Protein AF-A0A2V7ULW3-F1 (afdb_monomer)

pLDDT: mean 81.67, std 18.49, range [34.75, 97.94]

Structure (mmCIF, N/CA/C/O backbone):
data_AF-A0A2V7ULW3-F1
#
_entry.id   AF-A0A2V7ULW3-F1
#
loop_
_atom_site.group_PDB
_atom_site.id
_atom_site.type_symbol
_atom_site.label_atom_id
_atom_site.label_alt_id
_atom_site.label_comp_id
_atom_site.label_asym_id
_atom_site.label_entity_id
_atom_site.label_seq_id
_atom_site.pdbx_PDB_ins_code
_atom_site.Cartn_x
_atom_site.Cartn_y
_atom_site.Cartn_z
_atom_site.occupancy
_atom_site.B_iso_or_equiv
_atom_site.auth_seq_id
_atom_site.auth_comp_id
_atom_site.auth_asym_id
_atom_site.auth_atom_id
_atom_site.pdbx_PDB_model_num
ATOM 1 N N . MET A 1 1 ? 30.495 11.485 -39.892 1.00 35.38 1 MET A N 1
ATOM 2 C CA . MET A 1 1 ? 29.962 12.690 -39.213 1.00 35.38 1 MET A CA 1
ATOM 3 C C . MET A 1 1 ? 28.608 12.984 -39.835 1.00 35.38 1 MET A C 1
ATOM 5 O O . MET A 1 1 ? 28.563 13.055 -41.046 1.00 35.38 1 MET A O 1
ATOM 9 N N . SER A 1 2 ? 27.476 13.102 -39.162 1.00 36.12 2 SER A N 1
ATOM 10 C CA . SER A 1 2 ? 27.149 13.141 -37.744 1.00 36.12 2 SER A CA 1
ATOM 11 C C . SER A 1 2 ? 25.715 12.620 -37.622 1.00 36.12 2 SER A C 1
ATOM 13 O O . SER A 1 2 ? 24.861 12.928 -38.451 1.00 36.12 2 SER A O 1
ATOM 15 N N . THR A 1 3 ? 25.485 11.793 -36.616 1.00 40.97 3 THR A N 1
ATOM 16 C CA . THR A 1 3 ? 24.197 11.246 -36.201 1.00 40.97 3 THR A CA 1
ATOM 17 C C . THR A 1 3 ? 23.314 12.329 -35.588 1.00 40.97 3 THR A C 1
ATOM 19 O O . THR A 1 3 ? 23.699 12.928 -34.588 1.00 40.97 3 THR A O 1
ATOM 22 N N . ALA A 1 4 ? 22.100 12.501 -36.107 1.00 35.12 4 ALA A N 1
ATOM 23 C CA . ALA A 1 4 ? 20.999 13.127 -35.380 1.00 35.12 4 ALA A CA 1
ATOM 24 C C . ALA A 1 4 ? 19.832 12.133 -35.362 1.00 35.12 4 ALA A C 1
ATOM 26 O O . ALA A 1 4 ? 19.045 12.046 -36.301 1.00 35.12 4 ALA A O 1
ATOM 27 N N . LYS A 1 5 ? 19.775 11.312 -34.308 1.00 38.06 5 LYS A N 1
ATOM 28 C CA . LYS A 1 5 ? 18.618 10.464 -34.027 1.00 38.06 5 LYS A CA 1
ATOM 29 C C . LYS A 1 5 ? 17.584 11.366 -33.362 1.00 38.06 5 LYS A C 1
ATOM 31 O O . LYS A 1 5 ? 17.774 11.776 -32.220 1.00 38.06 5 LYS A O 1
ATOM 36 N N . ALA A 1 6 ? 16.545 11.722 -34.110 1.00 36.00 6 ALA A N 1
ATOM 37 C CA . ALA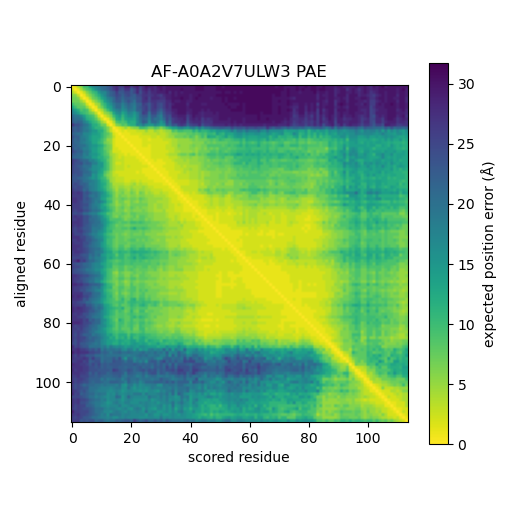 A 1 6 ? 15.377 12.390 -33.564 1.00 36.00 6 ALA A CA 1
ATOM 38 C C . ALA A 1 6 ? 14.790 11.505 -32.457 1.00 36.00 6 ALA A C 1
ATOM 40 O O . ALA A 1 6 ? 14.495 10.328 -32.673 1.00 36.00 6 ALA A O 1
ATOM 41 N N . ILE A 1 7 ? 14.698 12.064 -31.255 1.00 43.03 7 ILE A N 1
ATOM 42 C CA . ILE A 1 7 ? 13.912 11.497 -30.169 1.00 43.03 7 ILE A CA 1
ATOM 43 C C . ILE A 1 7 ? 12.446 11.741 -30.522 1.00 43.03 7 ILE A C 1
ATOM 45 O O . ILE A 1 7 ? 11.968 12.871 -30.497 1.00 43.03 7 ILE A O 1
ATOM 49 N N . ASP A 1 8 ? 11.772 10.683 -30.961 1.00 41.25 8 ASP A N 1
ATOM 50 C CA . ASP A 1 8 ? 10.362 10.730 -31.319 1.00 41.25 8 ASP A CA 1
ATOM 51 C C . ASP A 1 8 ? 9.517 10.956 -30.059 1.00 41.25 8 ASP A C 1
ATOM 53 O O . ASP A 1 8 ? 9.495 10.149 -29.123 1.00 41.25 8 ASP A O 1
ATOM 57 N N . ALA A 1 9 ? 8.872 12.117 -30.030 1.00 43.62 9 ALA A N 1
ATOM 58 C CA . ALA A 1 9 ? 7.889 12.511 -29.046 1.00 43.62 9 ALA A CA 1
ATOM 59 C C . ALA A 1 9 ? 6.574 11.785 -29.363 1.00 43.62 9 ALA A C 1
ATOM 61 O O . ALA A 1 9 ? 5.799 12.237 -30.198 1.00 43.62 9 ALA A O 1
ATOM 62 N N . GLY A 1 10 ? 6.317 10.655 -28.698 1.00 34.75 10 GLY A N 1
ATOM 63 C CA . GLY A 1 10 ? 5.140 9.845 -29.025 1.00 34.75 10 GLY A CA 1
ATOM 64 C C . GLY A 1 10 ? 4.814 8.729 -28.038 1.00 34.75 10 GLY A C 1
ATOM 65 O O . GLY A 1 10 ? 4.530 7.610 -28.449 1.00 34.75 10 GLY A O 1
ATOM 66 N N . VAL A 1 11 ? 4.833 8.984 -26.724 1.00 48.16 11 VAL A N 1
ATOM 67 C CA . VAL A 1 11 ? 4.205 8.048 -25.768 1.00 48.16 11 VAL A CA 1
ATOM 68 C C . VAL A 1 11 ? 2.712 8.364 -25.694 1.00 48.16 11 VAL A C 1
ATOM 70 O O . VAL A 1 11 ? 2.211 8.930 -24.727 1.00 48.16 11 VAL A O 1
ATOM 73 N N . THR A 1 12 ? 1.995 8.024 -26.760 1.00 52.31 12 THR A N 1
ATOM 74 C CA . THR A 1 12 ? 0.533 8.073 -26.816 1.00 52.31 12 THR A CA 1
ATOM 75 C C . THR A 1 12 ? 0.020 6.635 -26.727 1.00 52.31 12 THR A C 1
ATOM 77 O O . THR A 1 12 ? 0.381 5.806 -27.554 1.00 52.31 12 THR A O 1
ATOM 80 N N . ALA A 1 13 ? -0.736 6.332 -25.663 1.00 53.91 13 ALA A N 1
ATOM 81 C CA . ALA A 1 13 ? -1.482 5.092 -25.392 1.00 53.91 13 ALA A CA 1
ATOM 82 C C . ALA A 1 13 ? -0.969 3.809 -26.094 1.00 53.91 13 ALA A C 1
ATOM 84 O O . ALA A 1 13 ? -1.510 3.369 -27.108 1.00 53.91 13 ALA A O 1
ATOM 85 N N . ARG A 1 14 ? 0.058 3.164 -25.526 1.00 60.41 14 ARG A N 1
ATOM 86 C CA . ARG A 1 14 ? 0.519 1.845 -25.986 1.00 60.41 14 ARG A CA 1
ATOM 87 C C . ARG A 1 14 ? -0.515 0.773 -25.617 1.00 60.41 14 ARG A C 1
ATOM 89 O O . ARG A 1 14 ? -0.636 0.409 -24.453 1.00 60.41 14 ARG A O 1
ATOM 96 N N . GLY A 1 15 ? -1.278 0.306 -26.608 1.00 78.00 15 GLY A N 1
ATOM 97 C CA . GLY A 1 15 ? -2.195 -0.833 -26.472 1.00 78.00 15 GLY A CA 1
ATOM 98 C C . GLY A 1 15 ? -1.461 -2.154 -26.201 1.00 78.00 15 GLY A C 1
ATOM 99 O O . GLY A 1 15 ? -0.236 -2.209 -26.288 1.00 78.00 15 GLY A O 1
ATOM 100 N N . ILE A 1 16 ? -2.213 -3.225 -25.911 1.00 84.38 16 ILE A N 1
ATOM 101 C CA . ILE A 1 16 ? -1.682 -4.549 -25.511 1.00 84.38 16 ILE A CA 1
ATOM 102 C C . ILE A 1 16 ? -0.558 -5.039 -26.438 1.00 84.38 16 ILE A C 1
ATOM 104 O O . ILE A 1 16 ? 0.484 -5.458 -25.952 1.00 84.38 16 ILE A O 1
ATOM 108 N N . LYS A 1 17 ? -0.697 -4.865 -27.757 1.00 88.38 17 LYS A N 1
ATOM 109 C CA . LYS A 1 17 ? 0.323 -5.262 -28.741 1.00 88.38 17 LYS A CA 1
ATOM 110 C C . LYS A 1 17 ? 1.700 -4.632 -28.496 1.00 88.38 17 LYS A C 1
ATOM 112 O O . LYS A 1 17 ? 2.723 -5.286 -28.620 1.00 88.38 17 LYS A O 1
ATOM 117 N N . ALA A 1 18 ? 1.738 -3.361 -28.104 1.00 93.00 18 ALA A N 1
ATOM 118 C CA . ALA A 1 18 ? 3.002 -2.689 -27.822 1.00 93.00 18 ALA A CA 1
ATOM 119 C C . ALA A 1 18 ? 3.646 -3.186 -26.516 1.00 93.00 18 ALA A C 1
ATOM 121 O O . ALA A 1 18 ? 4.853 -3.054 -26.344 1.00 93.00 18 ALA A O 1
ATOM 122 N N . ILE A 1 19 ? 2.849 -3.735 -25.596 1.00 90.94 19 ILE A N 1
ATOM 123 C CA . ILE A 1 19 ? 3.341 -4.412 -24.393 1.00 90.94 19 ILE A CA 1
ATOM 124 C C . ILE A 1 19 ? 3.889 -5.792 -24.777 1.00 90.94 19 ILE A C 1
ATOM 126 O O . ILE A 1 19 ? 4.981 -6.144 -24.346 1.00 90.94 19 ILE A O 1
ATOM 130 N N . GLU A 1 20 ? 3.187 -6.536 -25.635 1.00 92.81 20 GLU A N 1
ATOM 131 C CA . GLU A 1 20 ? 3.653 -7.825 -26.166 1.00 92.81 20 GLU A CA 1
ATOM 132 C C . GLU A 1 20 ? 4.992 -7.690 -26.901 1.00 92.81 20 GLU A C 1
ATOM 134 O O . GLU A 1 20 ? 5.916 -8.450 -26.621 1.00 92.81 20 GLU A O 1
ATOM 139 N N . ASP A 1 21 ? 5.141 -6.676 -27.759 1.00 93.94 21 ASP A N 1
ATOM 140 C CA . ASP A 1 21 ? 6.390 -6.405 -28.484 1.00 93.94 21 ASP A CA 1
ATOM 141 C C . ASP A 1 21 ? 7.565 -6.098 -27.532 1.00 93.94 21 ASP A C 1
ATOM 143 O O . ASP A 1 21 ? 8.706 -6.470 -27.809 1.00 93.94 21 ASP A O 1
ATOM 147 N N . LEU A 1 22 ? 7.301 -5.431 -26.400 1.00 95.19 22 LEU A N 1
ATOM 148 C CA . LEU A 1 22 ? 8.316 -5.137 -25.379 1.00 95.19 22 LEU A CA 1
ATOM 149 C C . LEU A 1 22 ? 8.710 -6.373 -24.566 1.00 95.19 22 LEU A C 1
ATOM 151 O O . LEU A 1 22 ? 9.870 -6.500 -24.180 1.00 95.19 22 LEU A O 1
ATOM 155 N N . LEU A 1 23 ? 7.747 -7.249 -24.278 1.00 93.44 23 LEU A N 1
ATOM 156 C CA . LEU A 1 23 ? 7.956 -8.455 -23.476 1.00 93.44 23 LEU A CA 1
ATOM 157 C C . LEU A 1 23 ? 8.501 -9.626 -24.307 1.00 93.44 23 LE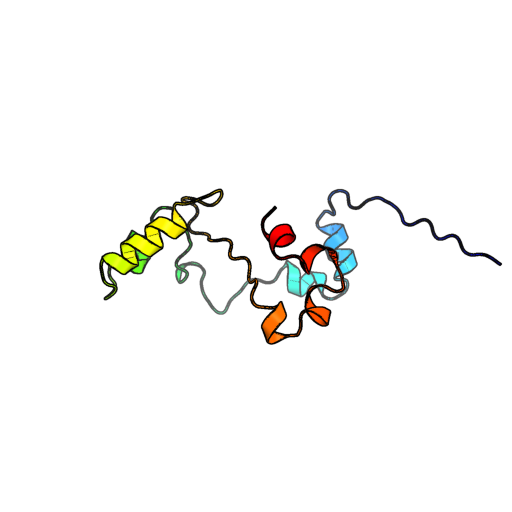U A C 1
ATOM 159 O O . LEU A 1 23 ? 9.109 -10.542 -23.755 1.00 93.44 23 LEU A O 1
ATOM 163 N N . GLY A 1 24 ? 8.309 -9.610 -25.628 1.00 94.62 24 GLY A N 1
ATOM 164 C CA . GLY A 1 24 ? 8.838 -10.615 -26.543 1.00 94.62 24 GLY A CA 1
ATOM 165 C C . GLY A 1 24 ? 8.428 -12.034 -26.146 1.00 94.62 24 GLY A C 1
ATOM 166 O O . GLY A 1 24 ? 7.243 -12.351 -26.052 1.00 94.62 24 GLY A O 1
ATOM 167 N N . ALA A 1 25 ? 9.415 -12.898 -25.900 1.00 95.25 25 ALA A N 1
ATOM 168 C CA . ALA A 1 25 ? 9.178 -14.295 -25.535 1.00 95.25 25 ALA A CA 1
ATOM 169 C C . ALA A 1 25 ? 8.436 -14.464 -24.193 1.00 95.25 25 ALA A C 1
ATOM 171 O O . ALA A 1 25 ? 7.725 -15.454 -24.015 1.00 95.25 25 ALA A O 1
ATOM 172 N N . ASP A 1 26 ? 8.542 -13.488 -23.287 1.00 95.19 26 ASP A N 1
ATOM 173 C CA . ASP A 1 26 ? 7.911 -13.539 -21.965 1.00 95.19 26 ASP A CA 1
ATOM 174 C C . ASP A 1 26 ? 6.463 -13.029 -21.977 1.00 95.19 26 ASP A C 1
ATOM 176 O O . ASP A 1 26 ? 5.745 -13.178 -20.987 1.00 95.19 26 ASP A O 1
ATOM 180 N N . ALA A 1 27 ? 6.001 -12.451 -23.094 1.00 94.75 27 ALA A N 1
ATOM 181 C CA . ALA A 1 27 ? 4.682 -11.830 -23.189 1.00 94.75 27 ALA A CA 1
ATOM 182 C C . ALA A 1 27 ? 3.566 -12.797 -22.780 1.00 94.75 27 ALA A C 1
ATOM 184 O O . ALA A 1 27 ? 2.746 -12.490 -21.918 1.00 94.75 27 ALA A O 1
ATOM 185 N N . ARG A 1 28 ? 3.573 -13.998 -23.357 1.00 91.50 28 ARG A N 1
ATOM 186 C CA . ARG A 1 28 ? 2.534 -14.999 -23.124 1.00 91.50 28 ARG A CA 1
ATOM 187 C C . ARG A 1 28 ? 2.494 -15.507 -21.675 1.00 91.50 28 ARG A C 1
ATOM 189 O O . ARG A 1 28 ? 1.439 -15.381 -21.057 1.00 91.50 28 ARG A O 1
ATOM 196 N N . PRO A 1 29 ? 3.590 -16.032 -21.088 1.00 93.69 29 PRO A N 1
ATOM 197 C CA . PRO A 1 29 ? 3.550 -16.520 -19.712 1.00 93.69 29 PRO A CA 1
ATOM 198 C C . PRO A 1 29 ? 3.263 -15.423 -18.679 1.00 93.69 29 PRO A C 1
ATOM 200 O O . PRO A 1 29 ? 2.720 -15.752 -17.632 1.00 93.69 29 PRO A O 1
ATOM 203 N N . LEU A 1 30 ? 3.591 -14.151 -18.940 1.00 93.06 30 LEU A N 1
ATOM 204 C CA . LEU A 1 30 ? 3.329 -13.051 -18.003 1.00 93.06 30 LEU A CA 1
ATOM 205 C C . LEU A 1 30 ? 1.910 -12.483 -18.120 1.00 93.06 30 LEU A C 1
ATOM 207 O O . LEU A 1 30 ? 1.258 -12.258 -17.101 1.00 93.06 30 LEU A O 1
ATOM 211 N N . LEU A 1 31 ? 1.428 -12.238 -19.341 1.00 92.50 31 LEU A N 1
ATOM 212 C CA . LEU A 1 31 ? 0.135 -11.581 -19.565 1.00 92.50 31 LEU A CA 1
ATOM 213 C C . LEU A 1 31 ? -1.049 -12.542 -19.409 1.00 92.50 31 LEU A C 1
ATOM 215 O O . LEU A 1 31 ? -2.127 -12.114 -19.000 1.00 92.50 31 LEU A O 1
ATOM 219 N N . GLU A 1 32 ? -0.855 -13.831 -19.702 1.00 92.94 32 GLU A N 1
ATOM 220 C CA . GLU A 1 32 ? -1.895 -14.860 -19.559 1.00 92.94 32 GLU A CA 1
ATOM 221 C C . GLU A 1 32 ? -1.839 -15.578 -18.200 1.00 92.94 32 GLU A C 1
ATOM 223 O O . GLU A 1 32 ? -2.659 -16.464 -17.941 1.00 92.94 32 GLU A O 1
ATOM 228 N N . HIS A 1 33 ? -0.897 -15.223 -17.313 1.00 93.00 33 HIS A N 1
ATOM 229 C CA . HIS A 1 33 ? -0.761 -15.891 -16.021 1.00 93.00 33 HIS A CA 1
ATOM 230 C C . HIS A 1 33 ? -2.045 -15.781 -15.195 1.00 93.00 33 HIS A C 1
ATOM 232 O O . HIS A 1 33 ? -2.531 -14.691 -14.877 1.00 93.00 33 HIS A O 1
ATOM 238 N N . ARG A 1 34 ? -2.540 -16.935 -14.750 1.00 91.75 34 ARG A N 1
ATOM 239 C CA . ARG A 1 34 ? -3.584 -17.032 -13.737 1.00 91.75 34 ARG A CA 1
ATOM 240 C C . ARG A 1 34 ? -2.998 -17.697 -12.502 1.00 91.75 34 ARG A C 1
ATOM 242 O O . ARG A 1 34 ? -2.465 -18.795 -12.587 1.00 91.75 34 ARG A O 1
ATOM 249 N N . CYS A 1 35 ? -3.120 -17.042 -11.351 1.00 91.56 35 CYS A N 1
ATOM 250 C CA . CYS A 1 35 ? -2.700 -17.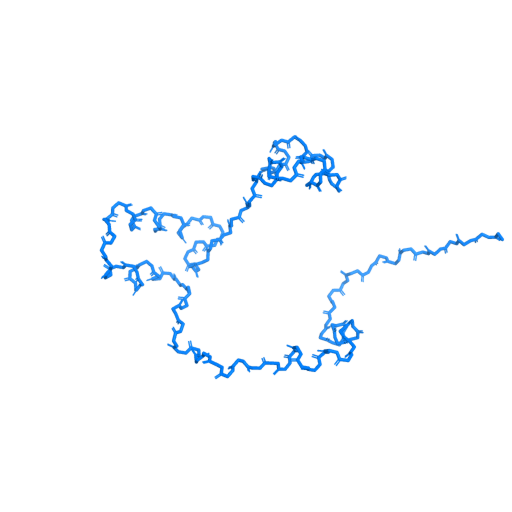643 -10.091 1.00 91.56 35 CYS A CA 1
ATOM 251 C C . CYS A 1 35 ? -3.587 -18.859 -9.777 1.00 91.56 35 CYS A C 1
ATOM 253 O O . CYS A 1 35 ? -4.808 -18.728 -9.665 1.00 91.56 35 CYS A O 1
ATOM 255 N N . GLU A 1 36 ? -2.964 -20.028 -9.639 1.00 92.88 36 GLU A N 1
ATOM 256 C CA . GLU A 1 36 ? -3.617 -21.286 -9.244 1.00 92.88 36 GLU A CA 1
ATOM 257 C C . GLU A 1 36 ? -3.398 -21.616 -7.758 1.00 92.88 36 GLU A C 1
ATOM 259 O O . GLU A 1 36 ? -4.100 -22.456 -7.203 1.00 92.88 36 GLU A O 1
ATOM 264 N N . GLY A 1 37 ? -2.443 -20.947 -7.098 1.00 93.69 37 GLY A N 1
ATOM 265 C CA . GLY A 1 37 ? -2.051 -21.255 -5.720 1.00 93.69 37 GLY A CA 1
ATOM 266 C C . GLY A 1 37 ? -3.008 -20.717 -4.653 1.00 93.69 37 GLY A C 1
ATOM 267 O O . GLY A 1 37 ? -3.297 -21.416 -3.687 1.00 93.69 37 GLY A O 1
ATOM 268 N N . ILE A 1 38 ? -3.506 -19.486 -4.811 1.00 92.31 38 ILE A N 1
ATOM 269 C CA . ILE A 1 38 ? -4.408 -18.845 -3.842 1.00 92.31 38 ILE A CA 1
ATOM 270 C C . ILE A 1 38 ? -5.709 -18.458 -4.557 1.00 92.31 38 ILE A C 1
ATOM 272 O O . ILE A 1 38 ? -5.688 -17.581 -5.427 1.00 92.31 38 ILE A O 1
ATOM 276 N N . PRO A 1 39 ? -6.849 -19.082 -4.204 1.00 93.31 39 PRO A N 1
ATOM 277 C CA . PRO A 1 39 ? -8.154 -18.701 -4.723 1.00 93.31 39 PRO A CA 1
ATOM 278 C C . PRO A 1 39 ? -8.487 -17.235 -4.434 1.00 93.31 39 PRO A C 1
ATOM 280 O O . PRO A 1 39 ? -8.251 -16.731 -3.337 1.00 93.31 39 PRO A O 1
ATOM 283 N N . ARG A 1 40 ? -9.118 -16.563 -5.403 1.00 90.69 40 ARG A N 1
ATOM 284 C CA . ARG A 1 40 ? -9.561 -15.164 -5.271 1.00 90.69 40 ARG A CA 1
ATOM 285 C C . ARG A 1 40 ? -10.466 -14.949 -4.055 1.00 90.69 40 ARG A C 1
ATOM 287 O O . ARG A 1 40 ? -10.361 -13.914 -3.408 1.00 90.69 40 ARG A O 1
ATOM 294 N N . ASP A 1 41 ? -11.312 -15.924 -3.742 1.00 93.06 41 ASP A N 1
ATOM 295 C CA . ASP A 1 41 ? -12.302 -15.824 -2.664 1.00 93.06 41 ASP A CA 1
ATOM 296 C C . ASP A 1 41 ? -11.670 -15.851 -1.263 1.00 93.06 41 ASP A C 1
ATOM 298 O O . ASP A 1 41 ? -12.328 -15.515 -0.283 1.00 93.06 41 ASP A O 1
ATOM 302 N N . MET A 1 42 ? -10.381 -16.201 -1.155 1.00 94.06 42 MET A N 1
ATOM 303 C CA . MET A 1 42 ? -9.622 -16.096 0.096 1.00 94.06 42 MET A CA 1
ATOM 304 C C . MET A 1 42 ? -9.105 -14.676 0.369 1.00 94.06 42 MET A C 1
ATOM 306 O O . MET A 1 42 ? -8.534 -14.428 1.431 1.00 94.06 42 MET A O 1
ATOM 310 N N . LEU A 1 43 ? -9.257 -13.741 -0.573 1.00 92.69 43 LEU A N 1
ATOM 311 C CA . LEU A 1 43 ? -8.735 -12.385 -0.438 1.00 92.69 43 LEU A CA 1
ATOM 312 C C . LEU A 1 43 ? -9.768 -11.455 0.202 1.00 92.69 43 LEU A C 1
ATOM 314 O O . LEU A 1 43 ? -10.881 -11.285 -0.297 1.00 92.69 43 LEU A O 1
ATOM 318 N N . HIS A 1 44 ? -9.360 -10.746 1.252 1.00 93.44 44 HIS A N 1
ATOM 319 C CA . HIS A 1 44 ? -10.094 -9.582 1.735 1.00 93.44 44 HIS A CA 1
ATOM 320 C C . HIS A 1 44 ? -9.791 -8.388 0.833 1.00 93.44 44 HIS A C 1
ATOM 322 O O . HIS A 1 44 ? -8.764 -7.727 0.973 1.00 93.44 44 HIS A O 1
ATOM 328 N N . LEU A 1 45 ? -10.682 -8.127 -0.121 1.00 93.88 45 LEU A N 1
ATOM 329 C CA . LEU A 1 45 ? -10.516 -7.011 -1.046 1.00 93.88 45 LEU A CA 1
ATOM 330 C C . LEU A 1 45 ? -10.805 -5.669 -0.355 1.00 93.88 45 LEU A C 1
ATOM 332 O O . LEU A 1 45 ? -11.670 -5.618 0.525 1.00 93.88 45 LEU A O 1
ATOM 336 N N . PRO A 1 46 ? -10.115 -4.585 -0.746 1.00 95.00 46 PRO A N 1
ATOM 337 C CA . PRO A 1 46 ? -10.395 -3.242 -0.255 1.00 95.00 46 PRO A CA 1
ATOM 338 C C . PRO A 1 46 ? -11.788 -2.767 -0.683 1.00 95.00 46 PRO A C 1
ATOM 340 O O . PRO A 1 46 ? -12.329 -3.188 -1.706 1.00 95.00 46 PRO A O 1
ATOM 343 N N . GLY A 1 47 ? -12.381 -1.901 0.132 1.00 94.19 47 GLY A N 1
ATOM 344 C CA . GLY A 1 47 ? -13.693 -1.320 -0.116 1.00 94.19 47 GLY A CA 1
ATOM 345 C C . GLY A 1 47 ? -14.074 -0.282 0.941 1.00 94.19 47 GLY A C 1
ATOM 346 O O . GLY A 1 47 ? -13.327 -0.079 1.903 1.00 94.19 47 GLY A O 1
ATOM 347 N N . PRO A 1 48 ? -15.235 0.370 0.785 1.00 94.62 48 PRO A N 1
ATOM 348 C CA . PRO A 1 48 ? -15.698 1.404 1.712 1.00 94.62 48 PRO A CA 1
ATOM 349 C C . PRO A 1 48 ? -15.979 0.863 3.120 1.00 94.62 48 PRO A C 1
ATOM 351 O O . PRO A 1 48 ? -15.867 1.604 4.090 1.00 94.62 48 PRO A O 1
ATOM 354 N N . ASP A 1 49 ? -16.297 -0.426 3.229 1.00 95.62 49 ASP A N 1
ATOM 355 C CA . ASP A 1 49 ? -16.613 -1.153 4.460 1.00 95.62 49 ASP A CA 1
ATOM 356 C C . ASP A 1 49 ? -15.408 -1.920 5.037 1.00 95.62 49 ASP A C 1
ATOM 358 O O . ASP A 1 49 ? -15.573 -2.752 5.927 1.00 95.62 49 ASP A O 1
ATOM 362 N N . PHE A 1 50 ? -14.186 -1.688 4.533 1.00 96.25 50 PHE A N 1
ATOM 363 C CA . PHE A 1 50 ? -13.021 -2.523 4.858 1.00 96.25 50 PHE A CA 1
ATOM 364 C C . PHE A 1 50 ? -12.691 -2.555 6.355 1.00 96.25 50 PHE A C 1
ATOM 366 O O . PHE A 1 50 ? -12.381 -3.619 6.888 1.00 96.25 50 PHE A O 1
ATOM 373 N N . VAL A 1 51 ? -12.779 -1.414 7.046 1.00 96.06 51 VAL A N 1
ATOM 374 C CA . VAL A 1 51 ? -12.482 -1.343 8.486 1.00 96.06 51 VAL A CA 1
ATOM 375 C C . VAL A 1 51 ? -13.470 -2.190 9.281 1.00 96.06 51 VAL A C 1
ATOM 377 O O . VAL A 1 51 ? -13.042 -3.016 10.083 1.00 96.06 51 VAL A O 1
ATOM 380 N N . ASP A 1 52 ? -14.766 -2.060 9.010 1.00 95.44 52 ASP A N 1
ATOM 381 C CA . ASP A 1 52 ? -15.802 -2.823 9.706 1.00 95.44 52 ASP A CA 1
ATOM 382 C C . ASP A 1 52 ? -15.724 -4.315 9.363 1.00 95.44 52 ASP A C 1
ATOM 384 O O . ASP A 1 52 ? -15.677 -5.161 10.259 1.00 95.44 52 ASP A O 1
ATOM 388 N N . ARG A 1 53 ? -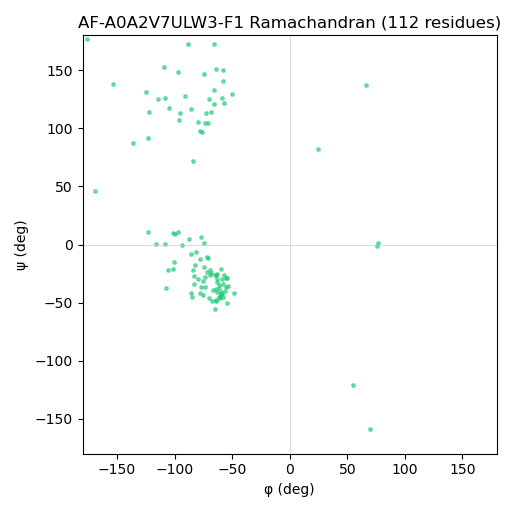15.635 -4.642 8.067 1.00 95.81 53 ARG A N 1
ATOM 389 C CA . ARG A 1 53 ? -15.631 -6.021 7.558 1.00 95.81 53 ARG A CA 1
ATOM 390 C C . ARG A 1 53 ? -14.391 -6.814 7.971 1.00 95.81 53 ARG A C 1
ATOM 392 O O . ARG A 1 53 ? -14.506 -8.009 8.225 1.00 95.81 53 ARG A O 1
ATOM 399 N N . VAL A 1 54 ? -13.211 -6.188 7.986 1.00 95.25 54 VAL A N 1
ATOM 400 C CA . VAL A 1 54 ? -11.921 -6.889 8.160 1.00 95.25 54 VAL A CA 1
ATOM 401 C C . VAL A 1 54 ? -11.308 -6.650 9.538 1.00 95.25 54 VAL A C 1
ATOM 403 O O . VAL A 1 54 ? -10.716 -7.564 10.111 1.00 95.25 54 VAL A O 1
ATOM 406 N N . HIS A 1 55 ? -11.434 -5.445 10.097 1.00 95.12 55 HIS A N 1
ATOM 407 C CA . HIS A 1 55 ? -10.784 -5.092 11.364 1.00 95.12 55 HIS A CA 1
ATOM 408 C C . HIS A 1 55 ? -11.742 -5.026 12.557 1.00 95.12 55 HIS A C 1
ATOM 410 O O . HIS A 1 55 ? -11.278 -5.192 13.688 1.00 95.12 55 HIS A O 1
ATOM 416 N N . GLY A 1 56 ? -13.045 -4.839 12.330 1.00 95.12 56 GLY A N 1
ATOM 417 C CA . GLY A 1 56 ? -14.045 -4.665 13.388 1.00 95.12 56 GLY A CA 1
ATOM 418 C C . GLY A 1 56 ? -14.125 -5.829 14.379 1.00 95.12 56 GLY A C 1
ATOM 419 O O . GLY A 1 56 ? -14.333 -5.605 15.566 1.00 95.12 56 GLY A O 1
ATOM 420 N N . GLY A 1 57 ? -13.895 -7.063 13.918 1.00 94.38 57 GLY A N 1
ATOM 421 C CA . GLY A 1 57 ? -13.879 -8.265 14.765 1.00 94.38 57 GLY A CA 1
ATOM 422 C C . GLY A 1 57 ? -12.527 -8.596 15.409 1.00 94.38 57 GLY A C 1
ATOM 423 O O . GLY A 1 57 ? -12.392 -9.662 16.005 1.00 94.38 57 GLY A O 1
ATOM 424 N N . SER A 1 58 ? -11.511 -7.744 15.247 1.00 95.31 58 SER A N 1
ATOM 425 C CA . SER A 1 58 ? -10.171 -7.987 15.800 1.00 95.31 58 SER A CA 1
ATOM 426 C C . SER A 1 58 ? -10.011 -7.454 17.229 1.00 95.31 58 SER A C 1
ATOM 428 O O . SER A 1 58 ? -10.855 -6.731 17.746 1.00 95.31 58 SER A O 1
ATOM 430 N N . ASP A 1 59 ? -8.881 -7.768 17.856 1.00 96.62 59 ASP A N 1
ATOM 431 C CA . ASP A 1 59 ? -8.460 -7.284 19.177 1.00 96.62 59 ASP A CA 1
ATOM 432 C C . ASP A 1 59 ? -7.925 -5.835 19.178 1.00 96.62 59 ASP A C 1
ATOM 434 O O . ASP A 1 59 ? -7.427 -5.341 20.193 1.00 96.62 59 ASP A O 1
ATOM 438 N N . ARG A 1 60 ? -8.023 -5.126 18.045 1.00 96.69 60 ARG A N 1
ATOM 439 C CA . ARG A 1 60 ? -7.559 -3.740 17.923 1.00 96.69 60 ARG A CA 1
ATOM 440 C C . ARG A 1 60 ? -8.397 -2.806 18.799 1.00 96.69 60 ARG A C 1
ATOM 442 O O . ARG A 1 60 ? -9.623 -2.814 18.704 1.00 96.69 60 ARG A O 1
ATOM 449 N N . PRO A 1 61 ? -7.758 -1.910 19.572 1.00 97.62 61 PRO A N 1
ATOM 450 C CA . PRO A 1 61 ? -8.475 -0.871 20.294 1.00 97.62 61 PRO A CA 1
ATOM 451 C C . PRO A 1 61 ? -9.292 0.020 19.354 1.00 97.62 61 PRO A C 1
ATOM 453 O O . PRO A 1 61 ? -8.875 0.316 18.231 1.00 97.62 61 PRO A O 1
ATOM 456 N N . VAL A 1 62 ? -10.405 0.553 19.859 1.00 96.94 62 VAL A N 1
ATOM 457 C CA . VAL A 1 62 ? -11.285 1.478 19.118 1.00 96.94 62 VAL A CA 1
ATOM 458 C C . VAL A 1 62 ? -10.515 2.673 18.544 1.00 96.94 62 VAL A C 1
ATOM 460 O O . VAL A 1 62 ? -10.798 3.127 17.438 1.00 96.94 62 VAL A O 1
ATOM 463 N N . SER A 1 63 ? -9.498 3.168 19.256 1.00 97.94 63 SER A N 1
ATOM 464 C CA . SER A 1 63 ? -8.644 4.260 18.780 1.00 97.94 63 SER A CA 1
ATOM 465 C C . SER A 1 63 ? -7.880 3.907 17.500 1.00 97.94 63 SER A C 1
ATOM 467 O O . SER A 1 63 ? -7.753 4.762 16.626 1.00 97.94 63 SER A O 1
ATOM 469 N N . VAL A 1 64 ? -7.422 2.659 17.362 1.00 97.56 64 VAL A N 1
ATOM 470 C CA . VAL A 1 64 ? -6.733 2.162 16.163 1.00 97.56 64 VAL A CA 1
ATOM 471 C C . VAL A 1 64 ? -7.715 2.038 15.005 1.00 97.56 64 VAL A C 1
ATOM 473 O O . VAL A 1 64 ? -7.423 2.527 13.916 1.00 97.56 64 VAL A O 1
ATOM 476 N N . LEU A 1 65 ? -8.896 1.457 15.242 1.00 97.62 65 LEU A N 1
ATOM 477 C CA . LEU A 1 65 ? -9.942 1.340 14.218 1.00 97.62 65 LEU A CA 1
ATOM 478 C C . LEU A 1 65 ? -10.364 2.717 13.689 1.00 97.62 65 LEU A C 1
ATOM 480 O O . LEU A 1 65 ? -10.452 2.920 12.480 1.00 97.62 65 LEU A O 1
ATOM 484 N N . ARG A 1 66 ? -10.518 3.700 14.584 1.00 97.38 66 ARG A N 1
ATOM 485 C CA . ARG A 1 66 ? -10.802 5.090 14.210 1.00 97.38 66 ARG A CA 1
ATOM 486 C C . ARG A 1 66 ? -9.692 5.692 13.345 1.00 97.38 66 ARG A C 1
ATOM 488 O O . ARG A 1 66 ? -10.001 6.326 12.341 1.00 97.38 66 ARG A O 1
ATOM 495 N N . SER A 1 67 ? -8.422 5.512 13.712 1.00 97.75 67 SER A N 1
ATOM 496 C CA . SER A 1 67 ? -7.298 6.029 12.918 1.00 97.75 67 SER A CA 1
ATOM 497 C C . SER A 1 67 ? -7.234 5.389 11.528 1.00 97.75 67 SER A C 1
ATOM 499 O O . SER A 1 67 ? -7.026 6.091 10.541 1.00 97.75 67 SER A O 1
ATOM 501 N N . LEU A 1 68 ? -7.474 4.077 11.429 1.00 96.69 68 LEU A N 1
ATOM 502 C CA . LEU A 1 68 ? -7.555 3.380 10.141 1.00 96.69 68 LEU A CA 1
ATOM 503 C C . LEU A 1 68 ? -8.692 3.938 9.276 1.00 96.69 68 LEU A C 1
ATOM 505 O O . LEU A 1 68 ? -8.472 4.236 8.103 1.00 96.69 68 LEU A O 1
ATOM 509 N N . GLN A 1 69 ? -9.874 4.150 9.861 1.00 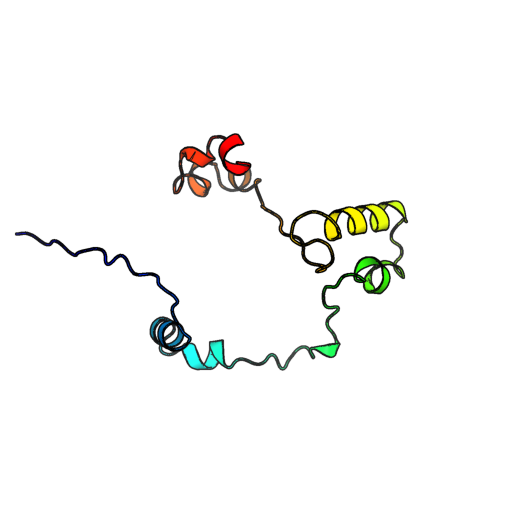96.50 69 GLN A N 1
ATOM 510 C CA . GLN A 1 69 ? -11.007 4.756 9.161 1.00 96.50 69 GLN A CA 1
ATOM 511 C C . GLN A 1 69 ? -10.678 6.163 8.656 1.00 96.50 69 GLN A C 1
ATOM 513 O O . GLN A 1 69 ? -10.993 6.498 7.517 1.00 96.50 69 GLN A O 1
ATOM 518 N N . GLN A 1 70 ? -10.012 6.982 9.473 1.00 96.94 70 GLN A N 1
ATOM 519 C CA . GLN A 1 70 ? -9.598 8.328 9.074 1.00 96.94 70 GLN A CA 1
ATOM 520 C C . GLN A 1 70 ? -8.657 8.300 7.867 1.00 96.94 70 GLN A C 1
ATOM 522 O O . GLN A 1 70 ? -8.855 9.076 6.937 1.00 96.94 70 GLN A O 1
ATOM 527 N N . ILE A 1 71 ? -7.676 7.394 7.854 1.00 96.25 71 ILE A N 1
ATOM 528 C CA . ILE A 1 71 ? -6.737 7.248 6.733 1.00 96.25 71 ILE A CA 1
ATOM 529 C C . ILE A 1 71 ? -7.472 6.798 5.461 1.00 96.25 71 ILE A C 1
ATOM 531 O O . ILE A 1 71 ? -7.302 7.401 4.403 1.00 96.25 71 ILE A O 1
ATOM 535 N N . LEU A 1 72 ? -8.314 5.765 5.559 1.00 96.56 72 LEU A N 1
ATOM 536 C CA . LEU A 1 72 ? -8.997 5.151 4.410 1.00 96.56 72 LEU A CA 1
ATOM 537 C C . LEU A 1 72 ? -10.155 5.993 3.845 1.00 96.56 72 LEU A C 1
ATOM 539 O O . LEU A 1 72 ? -10.577 5.788 2.705 1.00 96.56 72 LEU A O 1
ATOM 543 N N . SER A 1 73 ? -10.680 6.942 4.621 1.00 96.44 73 SER A N 1
ATOM 544 C CA . SER A 1 73 ? -11.760 7.850 4.206 1.00 96.44 73 SER A CA 1
ATOM 545 C C . SER A 1 73 ? -11.282 9.248 3.822 1.00 96.44 73 SER A C 1
ATOM 547 O O . SER A 1 73 ? -12.115 10.136 3.640 1.00 96.44 73 SER A O 1
ATOM 549 N N . HIS A 1 74 ? -9.974 9.472 3.688 1.00 95.12 74 HIS A N 1
ATOM 550 C CA . HIS A 1 74 ? -9.430 10.786 3.359 1.00 95.12 74 HIS A CA 1
ATOM 551 C C . HIS A 1 74 ? -8.860 10.873 1.935 1.00 95.12 74 HIS A C 1
ATOM 553 O O . HIS A 1 74 ? -8.384 9.898 1.354 1.00 95.12 74 HIS A O 1
ATOM 559 N N . GLY A 1 75 ? -8.873 12.086 1.379 1.00 94.31 75 GLY A N 1
ATOM 560 C CA . GLY A 1 75 ? -8.258 12.399 0.093 1.00 94.31 75 GLY A CA 1
ATOM 561 C C . GLY A 1 75 ? -8.968 11.777 -1.112 1.00 94.31 75 GLY A C 1
ATOM 562 O O . GLY A 1 75 ? -10.144 11.427 -1.073 1.00 94.31 75 GLY A O 1
ATOM 563 N N . ARG A 1 76 ? -8.237 11.661 -2.224 1.00 95.31 76 ARG A N 1
ATOM 564 C CA . ARG A 1 76 ? -8.788 11.225 -3.522 1.00 95.31 76 ARG A CA 1
ATOM 565 C C . ARG A 1 76 ? -9.194 9.749 -3.566 1.00 95.31 76 ARG A C 1
ATOM 567 O O . ARG A 1 76 ? -9.992 9.380 -4.416 1.00 95.31 76 ARG A O 1
ATOM 574 N N . LEU A 1 77 ? -8.636 8.923 -2.681 1.00 95.81 77 LEU A N 1
ATOM 575 C CA . LEU A 1 77 ? -8.919 7.485 -2.601 1.00 95.81 77 LEU A CA 1
ATOM 576 C C . LEU A 1 77 ? -9.924 7.137 -1.493 1.00 95.81 77 LEU A C 1
ATOM 578 O O . LEU A 1 77 ? -10.145 5.955 -1.222 1.00 95.81 77 LEU A O 1
ATOM 582 N N . ALA A 1 78 ? -10.550 8.142 -0.874 1.00 96.38 78 ALA A N 1
ATOM 583 C CA . ALA A 1 78 ? -11.537 7.948 0.178 1.00 96.38 78 ALA A CA 1
ATOM 584 C C . A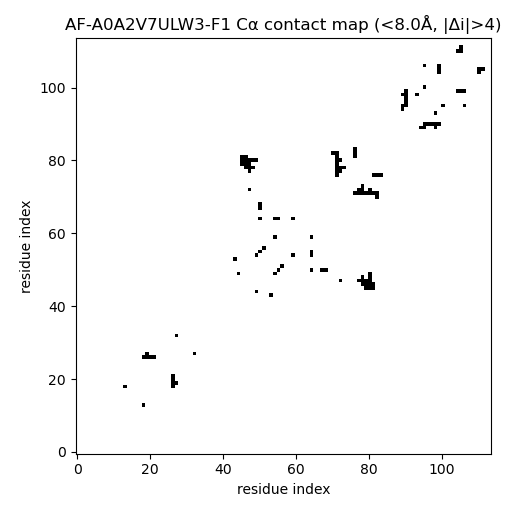LA A 1 78 ? -12.623 6.939 -0.232 1.00 96.38 78 ALA A C 1
ATOM 586 O O . ALA A 1 78 ? -13.212 7.039 -1.309 1.00 96.38 78 ALA A O 1
ATOM 587 N N . GLY A 1 79 ? -12.884 5.957 0.633 1.00 92.94 79 GLY A N 1
ATOM 588 C CA . GLY A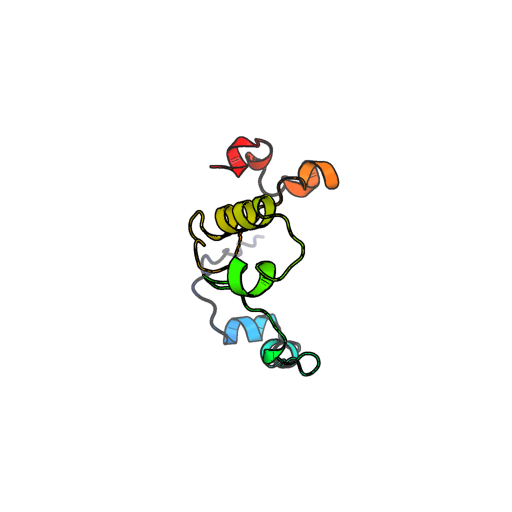 1 79 ? -13.939 4.957 0.421 1.00 92.94 79 GLY A CA 1
ATOM 589 C C . GLY A 1 79 ? -13.603 3.867 -0.603 1.00 92.94 79 GLY A C 1
ATOM 590 O O . GLY A 1 79 ? -14.394 2.950 -0.793 1.00 92.94 79 GLY A O 1
ATOM 591 N N . THR A 1 80 ? -12.427 3.908 -1.234 1.00 96.00 80 THR A N 1
ATOM 592 C CA . THR A 1 80 ? -11.974 2.822 -2.122 1.00 96.00 80 THR A CA 1
ATOM 593 C C . THR A 1 80 ? -11.348 1.657 -1.351 1.00 96.00 80 THR A C 1
ATOM 595 O O . THR A 1 80 ? -11.202 0.566 -1.892 1.00 96.00 80 THR A O 1
ATOM 598 N N . GLY A 1 81 ? -10.957 1.893 -0.093 1.00 93.69 81 GLY A N 1
ATOM 599 C CA . GLY A 1 81 ? -10.159 0.969 0.712 1.00 93.69 81 GLY A CA 1
ATOM 600 C C . GLY A 1 81 ? -8.668 0.947 0.346 1.00 93.69 81 GLY A C 1
ATOM 601 O O . GLY A 1 81 ? -7.912 0.199 0.960 1.00 93.69 81 GLY A O 1
ATOM 602 N N . TYR A 1 82 ? -8.232 1.759 -0.623 1.00 95.00 82 TYR A N 1
ATOM 603 C CA . TYR A 1 82 ? -6.824 1.930 -0.978 1.00 95.00 82 TYR A CA 1
ATOM 604 C C . TYR A 1 82 ? -6.217 3.163 -0.305 1.00 95.00 82 TYR A C 1
ATOM 606 O O . TYR A 1 82 ? -6.879 4.184 -0.121 1.00 95.00 82 TYR A O 1
ATOM 614 N N . VAL A 1 83 ? -4.920 3.083 -0.003 1.00 94.44 83 VAL A N 1
ATOM 615 C CA . VAL A 1 83 ? -4.112 4.195 0.514 1.00 94.44 83 VAL A CA 1
ATOM 616 C C . VAL A 1 83 ? -2.904 4.373 -0.392 1.00 94.44 83 VAL A C 1
ATOM 618 O O . VAL A 1 83 ? -2.207 3.409 -0.699 1.00 94.44 83 VAL A O 1
ATOM 621 N N . SER A 1 84 ? -2.645 5.611 -0.802 1.00 91.06 84 SER A N 1
ATOM 622 C CA . SER A 1 84 ? -1.414 5.972 -1.502 1.00 91.06 84 SER A CA 1
ATOM 623 C C . SER A 1 84 ? -0.412 6.494 -0.483 1.00 91.06 84 SER A C 1
ATOM 625 O O . SER A 1 84 ? -0.632 7.554 0.101 1.00 91.06 84 SER A O 1
ATOM 627 N N . ILE A 1 85 ? 0.679 5.762 -0.276 1.00 88.38 85 ILE A N 1
ATOM 628 C CA . ILE A 1 85 ? 1.765 6.157 0.624 1.00 88.38 85 ILE A CA 1
ATOM 629 C C . ILE A 1 85 ? 2.965 6.542 -0.233 1.00 88.38 85 ILE A C 1
ATOM 631 O O . ILE A 1 85 ? 3.394 5.763 -1.082 1.00 88.38 85 ILE A O 1
ATOM 635 N N . LEU A 1 86 ? 3.493 7.744 -0.011 1.00 84.38 86 LEU A N 1
ATOM 636 C CA . LEU A 1 86 ? 4.741 8.195 -0.613 1.00 84.38 86 LEU A CA 1
ATOM 637 C C . LEU A 1 86 ? 5.882 7.950 0.391 1.00 84.38 86 LEU A C 1
ATOM 639 O O . LEU A 1 86 ? 5.937 8.660 1.397 1.00 84.38 86 LEU A O 1
ATOM 643 N N . PRO A 1 87 ? 6.765 6.959 0.169 1.00 77.00 87 PRO A N 1
ATOM 644 C CA . PRO A 1 87 ? 7.927 6.749 1.028 1.00 77.00 87 PRO A CA 1
ATOM 645 C C . PRO A 1 8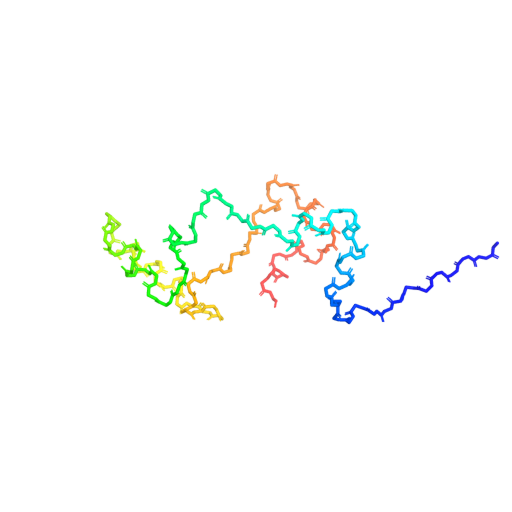7 ? 8.960 7.856 0.772 1.00 77.00 87 PRO A C 1
ATOM 647 O O . PRO A 1 87 ? 9.514 7.960 -0.322 1.00 77.00 87 PRO A O 1
ATOM 650 N N . VAL A 1 88 ? 9.185 8.716 1.767 1.00 73.56 88 VAL A N 1
ATOM 651 C CA . VAL A 1 88 ? 10.096 9.882 1.693 1.00 73.56 88 VAL A CA 1
ATOM 652 C C . VAL A 1 88 ? 11.386 9.702 2.505 1.00 73.56 88 VAL A C 1
ATOM 654 O O . VAL A 1 88 ? 12.249 10.575 2.526 1.00 73.56 88 VAL A O 1
ATOM 657 N N . ASP A 1 89 ? 11.541 8.557 3.159 1.00 73.00 89 ASP A N 1
ATOM 658 C CA . ASP A 1 89 ? 12.701 8.133 3.950 1.00 73.00 89 ASP A CA 1
ATOM 659 C C . ASP A 1 89 ? 13.888 7.642 3.101 1.00 73.00 89 ASP A C 1
ATOM 661 O O . ASP A 1 89 ? 15.020 7.572 3.589 1.00 73.00 89 ASP A O 1
ATOM 665 N N . GLN A 1 90 ? 13.676 7.405 1.803 1.00 64.81 90 GLN A N 1
ATOM 666 C CA . GLN A 1 90 ? 14.692 6.866 0.889 1.00 64.81 90 GLN A CA 1
ATOM 667 C C . GLN A 1 90 ? 16.002 7.669 0.839 1.00 64.81 90 GLN A C 1
ATOM 669 O O . GLN A 1 90 ? 17.061 7.113 0.545 1.00 64.81 90 GLN A O 1
ATOM 674 N N . GLY A 1 91 ? 15.962 8.980 1.091 1.00 62.25 91 GLY A N 1
ATOM 675 C CA . GLY A 1 91 ? 17.160 9.825 1.103 1.00 62.25 91 GLY A CA 1
ATOM 676 C C . GLY A 1 91 ? 18.105 9.544 2.278 1.00 62.25 91 GLY A C 1
ATOM 677 O O . GLY A 1 91 ? 19.308 9.778 2.158 1.00 62.25 91 GLY A O 1
ATOM 678 N N . ILE A 1 92 ? 17.579 9.023 3.390 1.00 64.00 92 ILE A N 1
ATOM 679 C CA . ILE A 1 92 ? 18.358 8.664 4.583 1.00 64.00 92 ILE A CA 1
ATOM 680 C C . ILE A 1 92 ? 18.915 7.245 4.431 1.00 64.00 92 ILE A C 1
ATOM 682 O O . ILE A 1 92 ? 20.086 7.016 4.725 1.00 64.00 92 ILE A O 1
ATOM 686 N N . GLU A 1 93 ? 18.109 6.314 3.916 1.00 67.62 93 GLU A N 1
ATOM 687 C CA . GLU A 1 93 ? 18.481 4.895 3.816 1.00 67.62 93 GLU A CA 1
ATOM 688 C C . GLU A 1 93 ? 19.486 4.604 2.691 1.00 67.62 93 GLU A C 1
ATOM 690 O O . GLU A 1 93 ? 20.340 3.730 2.833 1.00 67.62 93 GLU A O 1
ATOM 695 N N . HIS A 1 94 ? 19.437 5.364 1.590 1.00 61.62 94 HIS A N 1
ATOM 696 C CA . HIS A 1 94 ? 20.272 5.122 0.404 1.00 61.62 94 HIS A CA 1
ATOM 697 C C . HIS A 1 94 ? 21.146 6.311 -0.012 1.00 61.62 94 HIS A C 1
ATOM 699 O O . HIS A 1 94 ? 21.790 6.258 -1.061 1.00 61.62 94 HIS A O 1
ATOM 705 N N . SER A 1 95 ? 21.241 7.341 0.835 1.00 64.25 95 SER A N 1
ATOM 706 C CA . SER A 1 95 ? 21.846 8.654 0.570 1.00 64.25 95 SER A CA 1
ATOM 707 C C . SER A 1 95 ? 21.088 9.486 -0.474 1.00 64.25 95 SER A C 1
ATOM 709 O O . SER A 1 95 ? 20.695 9.007 -1.538 1.00 64.25 95 SER A O 1
ATOM 711 N N . ALA A 1 96 ? 20.927 10.783 -0.195 1.00 60.38 96 ALA A N 1
ATOM 712 C CA . ALA A 1 96 ? 20.196 11.722 -1.051 1.00 60.38 96 ALA A CA 1
ATOM 713 C C . ALA A 1 96 ? 20.710 11.757 -2.507 1.00 60.38 96 ALA A C 1
ATOM 715 O O . ALA A 1 96 ? 19.938 11.981 -3.437 1.00 60.38 96 ALA A O 1
ATOM 716 N N . GLY A 1 97 ? 21.998 11.463 -2.716 1.00 59.16 97 GLY A N 1
ATOM 717 C CA . GLY A 1 97 ? 22.613 11.357 -4.039 1.00 59.16 97 GLY A CA 1
ATOM 718 C C . GLY A 1 97 ? 22.053 10.222 -4.900 1.00 59.16 97 GLY A C 1
ATOM 719 O O . GLY A 1 97 ? 21.868 10.418 -6.095 1.00 59.16 97 GLY A O 1
ATOM 720 N N . ALA A 1 98 ? 21.733 9.059 -4.328 1.00 59.88 98 ALA A N 1
ATOM 721 C CA . ALA A 1 98 ? 21.172 7.946 -5.099 1.00 59.88 98 ALA A CA 1
ATOM 722 C C . ALA A 1 98 ? 19.684 8.162 -5.419 1.00 59.88 98 ALA A C 1
ATOM 724 O O . ALA A 1 98 ? 19.227 7.828 -6.514 1.00 59.88 98 ALA A O 1
ATOM 725 N N . SER A 1 99 ? 18.949 8.763 -4.482 1.00 60.72 99 SER A N 1
ATOM 726 C CA . SER A 1 99 ? 17.492 8.912 -4.564 1.00 60.72 99 SER A CA 1
ATOM 727 C C . SER A 1 99 ? 17.058 10.119 -5.402 1.00 60.72 99 SER A C 1
ATOM 729 O O . SER A 1 99 ? 16.071 10.039 -6.132 1.00 60.72 99 SER A O 1
ATOM 731 N N . PHE A 1 100 ? 17.819 11.220 -5.373 1.00 65.75 100 PHE A N 1
ATOM 732 C CA . PHE A 1 100 ? 17.406 12.487 -5.991 1.00 65.75 100 PHE A CA 1
ATOM 733 C C . PHE A 1 100 ? 18.299 12.957 -7.147 1.00 65.75 100 PHE A C 1
ATOM 735 O O . PHE A 1 100 ? 17.985 13.958 -7.784 1.00 65.75 100 PHE A O 1
ATOM 742 N N . ALA A 1 101 ? 19.359 12.225 -7.523 1.00 67.38 101 ALA A N 1
ATOM 743 C CA . ALA A 1 101 ? 20.200 12.612 -8.668 1.00 67.38 101 ALA A CA 1
ATOM 744 C C . ALA A 1 101 ? 19.436 12.712 -10.001 1.00 67.38 101 ALA A C 1
ATOM 746 O O . ALA A 1 101 ? 19.807 13.507 -10.861 1.00 67.38 101 ALA A O 1
ATOM 747 N N . LYS A 1 102 ? 18.361 11.930 -10.184 1.00 73.19 102 LYS A N 1
ATOM 748 C CA . LYS A 1 102 ? 17.516 12.001 -11.392 1.00 73.19 102 LYS A CA 1
ATOM 749 C C . LYS A 1 102 ? 16.623 13.242 -11.426 1.00 73.19 102 LYS A C 1
ATOM 751 O O . LYS A 1 102 ? 16.274 13.691 -12.512 1.00 73.19 102 LYS A O 1
ATOM 756 N N . ASN A 1 103 ? 16.256 13.778 -10.262 1.00 71.38 103 ASN A N 1
ATOM 757 C CA . ASN A 1 103 ? 15.492 15.014 -10.146 1.00 71.38 103 ASN A CA 1
ATOM 758 C C . ASN A 1 103 ? 16.085 15.894 -9.031 1.00 71.38 103 ASN A C 1
ATOM 760 O O . ASN A 1 103 ? 15.629 15.822 -7.888 1.00 71.38 10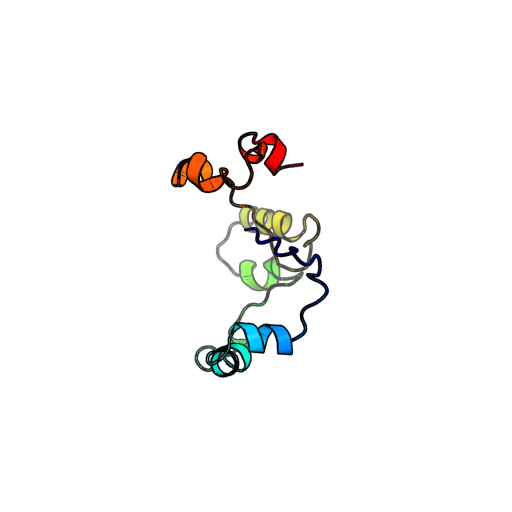3 ASN A O 1
ATOM 764 N N . PRO A 1 104 ? 17.091 16.732 -9.355 1.00 74.88 104 PRO A N 1
ATOM 765 C CA . PRO A 1 104 ? 17.805 17.536 -8.366 1.00 74.88 104 PRO A CA 1
ATOM 766 C C . PRO A 1 104 ? 16.924 18.507 -7.567 1.00 74.88 104 PRO A C 1
ATOM 768 O O . PRO A 1 104 ? 17.308 18.907 -6.473 1.00 74.88 104 PRO A O 1
ATOM 771 N N . ALA A 1 105 ? 15.739 18.872 -8.070 1.00 76.44 105 ALA A N 1
ATOM 772 C CA . ALA A 1 105 ? 14.792 19.701 -7.323 1.00 76.44 105 ALA A CA 1
ATOM 773 C C . ALA A 1 105 ? 14.289 19.003 -6.048 1.00 76.44 105 ALA A C 1
ATOM 775 O O . ALA A 1 105 ? 14.033 19.668 -5.053 1.00 76.44 105 ALA A O 1
ATOM 776 N N . CYS A 1 106 ? 14.223 17.667 -6.039 1.00 73.19 106 CYS A N 1
ATOM 777 C CA . CYS A 1 106 ? 13.782 16.879 -4.886 1.00 73.19 106 CYS A CA 1
ATOM 778 C C . CYS A 1 106 ? 14.820 16.790 -3.752 1.00 73.19 106 CYS A C 1
ATOM 780 O O . CYS A 1 106 ? 14.547 16.148 -2.742 1.00 73.19 106 CYS A O 1
ATOM 782 N N . PHE A 1 107 ? 15.993 17.429 -3.887 1.00 71.88 107 PHE A N 1
ATOM 783 C CA . PHE A 1 107 ? 16.864 17.693 -2.734 1.00 71.88 107 PHE A CA 1
ATOM 784 C C . PHE A 1 107 ? 16.256 18.723 -1.774 1.00 71.88 107 PHE A C 1
ATOM 786 O O . PHE A 1 107 ? 16.601 18.710 -0.594 1.00 71.88 107 PHE A O 1
ATOM 793 N N . ASP A 1 108 ? 15.365 19.592 -2.263 1.00 79.62 108 ASP A N 1
ATOM 794 C CA . ASP A 1 108 ? 14.516 20.427 -1.420 1.00 79.62 108 ASP A CA 1
ATOM 795 C C . ASP A 1 108 ? 13.257 19.628 -1.029 1.00 79.62 108 ASP A C 1
ATOM 797 O O . ASP A 1 108 ? 12.461 19.276 -1.908 1.00 79.62 108 ASP A O 1
ATOM 801 N N . PRO A 1 109 ? 13.037 19.332 0.267 1.00 73.25 109 PRO A N 1
ATOM 802 C CA . PRO A 1 109 ? 11.845 18.620 0.722 1.00 73.25 109 PRO A CA 1
ATOM 803 C C . PRO A 1 109 ? 10.530 19.307 0.331 1.00 73.25 109 PRO A C 1
ATOM 805 O O . PRO A 1 109 ? 9.513 18.629 0.178 1.00 73.25 109 PRO A O 1
ATOM 808 N N . GLU A 1 110 ? 10.523 20.630 0.132 1.00 80.69 110 GLU A N 1
ATOM 809 C CA . GLU A 1 110 ? 9.329 21.357 -0.313 1.00 80.69 110 GLU A CA 1
ATOM 810 C C . GLU A 1 110 ? 8.878 20.907 -1.715 1.00 80.69 110 GLU A C 1
ATOM 812 O O . GLU A 1 110 ? 7.678 20.835 -1.997 1.00 80.69 110 GLU A O 1
ATOM 817 N N . ALA A 1 111 ? 9.822 20.523 -2.579 1.00 77.69 111 ALA A N 1
ATOM 818 C CA . ALA A 1 111 ? 9.538 20.040 -3.928 1.00 77.69 111 ALA A CA 1
ATOM 819 C C . ALA A 1 111 ? 8.896 18.639 -3.960 1.00 77.69 111 ALA A C 1
ATOM 821 O O . ALA A 1 111 ? 8.443 18.209 -5.017 1.00 77.69 111 ALA A O 1
ATOM 822 N N . ILE A 1 112 ? 8.852 17.921 -2.831 1.00 73.00 112 ILE A N 1
ATOM 823 C CA . ILE A 1 112 ? 8.198 16.606 -2.715 1.00 73.00 112 ILE A CA 1
ATOM 824 C C . ILE A 1 112 ? 6.686 16.757 -2.474 1.00 73.00 112 ILE A C 1
ATOM 826 O O . ILE A 1 112 ? 5.908 15.868 -2.816 1.00 73.00 112 ILE A O 1
ATOM 830 N N . VAL A 1 113 ? 6.267 17.874 -1.872 1.00 72.12 113 VAL A N 1
ATOM 831 C CA . VAL A 1 113 ? 4.887 18.090 -1.403 1.00 72.12 113 VAL A CA 1
ATOM 832 C C . VAL A 1 113 ? 4.069 18.976 -2.357 1.00 72.12 113 VAL A C 1
ATOM 834 O O . VAL A 1 113 ? 2.839 18.933 -2.309 1.00 72.12 113 VAL A O 1
ATOM 837 N N . LYS A 1 114 ? 4.731 19.773 -3.207 1.00 66.44 114 LYS A N 1
ATOM 838 C CA . LYS A 1 114 ? 4.100 20.638 -4.223 1.00 66.44 114 LYS A CA 1
ATOM 839 C C . LYS A 1 114 ? 3.589 19.852 -5.428 1.00 66.44 114 LYS A C 1
ATOM 841 O O . LYS A 1 114 ? 2.473 20.189 -5.885 1.00 66.44 114 LYS A O 1
#

Mean predicted aligned error: 11.68 Å

Sequence (114 aa):
MSTAKAIDAGVTARGIKAIEDLLGADARPLLEHRCEGIPRDMLHLPGPDFVDRVHGGSDRPVSVLRSLQQILSHGRLAGTGYVSILPVDQGIEHSAGASFAKNPACFDPEAIVK

Solvent-accessible surface area (backbone atoms only — not comparable to full-atom values): 7463 Å² total; per-residue (Å²): 139,80,90,79,82,79,80,80,88,71,95,66,85,80,51,72,66,58,50,36,66,72,42,50,90,50,26,60,71,63,76,69,59,70,82,82,87,62,63,72,88,77,57,88,69,65,28,67,56,35,57,60,77,70,49,60,86,50,93,67,52,68,70,53,56,50,52,52,47,53,60,30,58,42,77,95,42,39,45,50,42,49,79,90,80,82,86,77,61,52,39,74,80,60,39,49,68,72,66,22,64,91,46,66,65,55,73,42,69,69,63,73,76,112

Nearest PDB structures (foldseek):
  8g2z-assembly1_5H  TM=1.523E-01  e=7.658E+00  Tetrahymena thermophila CU428

Foldseek 3Di:
DDDDDDPDPDPDDDPLVNVCVVCPPCSCCVVVDDDPPDDPVPDQAAFLCSLCVPVVPDPDDPVVSVVLQVQCQDDPNHGRRDHDDDDPCCCVVPNVCVVCVVPVVVVPVVVVVD

Radius of gyration: 22.06 Å; Cα contacts (8 Å, |Δi|>4): 66; chains: 1; bounding box: 47×43×60 Å

Secondary structure (DSSP, 8-state):
---------------HHHHHHHHGGGHHHHHS----SS-GGG-----TTHIIIIITTSS--HHHHHHHHHHHTSGGGTTTT-------THHHHTTHHHHHTT-GGGGSTHHHH-